Protein AF-A0A7S2ABP9-F1 (afdb_monomer_lite)

Foldseek 3Di:
DVVLVVQFDPVLLVLLVVQLQVQLVVQPDDVVPDSKDFLVSSLVSCCVRPVPSNVRQCVSVVNPPSSVVSQVVDPQKDWDDDPPDPGIIIHGPDPPPDPDDDDDDDDDDDDDDDD

pLDDT: mean 75.7, std 17.81, range [32.38, 93.44]

Organism: NCBI:txid327968

Radius of gyration: 15.95 Å; chains: 1; bounding box: 53×36×34 Å

Structure (mmCIF, N/CA/C/O backbone):
data_AF-A0A7S2ABP9-F1
#
_entry.id   AF-A0A7S2ABP9-F1
#
loop_
_atom_site.group_PDB
_atom_site.id
_atom_site.type_symbol
_atom_site.label_atom_id
_atom_site.label_alt_id
_atom_site.label_comp_id
_atom_site.label_asym_id
_atom_site.label_entity_id
_atom_site.label_seq_id
_atom_site.pdbx_PDB_ins_code
_atom_site.Cartn_x
_atom_site.Cartn_y
_atom_site.Cartn_z
_atom_site.occupancy
_atom_site.B_iso_or_equiv
_atom_site.auth_seq_id
_atom_site.auth_comp_id
_atom_site.auth_asym_id
_atom_site.auth_atom_id
_atom_site.pdbx_PDB_model_num
ATOM 1 N N . ARG A 1 1 ? -3.759 -9.932 -13.628 1.00 57.19 1 ARG A N 1
ATOM 2 C CA . ARG A 1 1 ? -3.543 -9.574 -12.208 1.00 57.19 1 ARG A CA 1
ATOM 3 C C . ARG A 1 1 ? -2.035 -9.460 -11.968 1.00 57.19 1 ARG A C 1
ATOM 5 O O . ARG A 1 1 ? -1.568 -8.351 -11.766 1.00 57.19 1 ARG A O 1
ATOM 12 N N . ASP A 1 2 ? -1.272 -10.522 -12.213 1.00 60.53 2 ASP A N 1
ATOM 13 C CA . ASP A 1 2 ? 0.203 -10.553 -12.150 1.00 60.53 2 ASP A CA 1
ATOM 14 C C . ASP A 1 2 ? 0.947 -9.631 -13.126 1.00 60.53 2 ASP A C 1
ATOM 16 O O . ASP A 1 2 ? 1.973 -9.061 -12.772 1.00 60.53 2 ASP A O 1
ATOM 20 N N . GLU A 1 3 ? 0.418 -9.417 -14.335 1.00 74.94 3 GLU A N 1
ATOM 21 C CA . GLU A 1 3 ? 1.109 -8.622 -15.366 1.00 74.94 3 GLU A CA 1
ATOM 22 C C . GLU A 1 3 ? 1.368 -7.166 -14.941 1.00 74.94 3 GLU A C 1
ATOM 24 O O . GLU A 1 3 ? 2.323 -6.542 -15.388 1.00 74.94 3 GLU A O 1
ATOM 29 N N . ALA A 1 4 ? 0.544 -6.623 -14.041 1.00 75.00 4 ALA A N 1
ATOM 30 C CA . ALA A 1 4 ? 0.725 -5.282 -13.498 1.00 75.00 4 ALA A CA 1
ATOM 31 C C . ALA A 1 4 ? 1.887 -5.208 -12.490 1.00 75.00 4 ALA A C 1
ATOM 33 O O . ALA A 1 4 ? 2.645 -4.243 -12.518 1.00 75.00 4 ALA A O 1
ATOM 34 N N . LEU A 1 5 ? 2.052 -6.226 -11.636 1.00 76.88 5 LEU A N 1
ATOM 35 C CA . LEU A 1 5 ? 3.180 -6.321 -10.700 1.00 76.88 5 LEU A CA 1
ATOM 36 C C . LEU A 1 5 ? 4.488 -6.643 -11.426 1.00 76.88 5 LEU A C 1
ATOM 38 O O . LEU A 1 5 ? 5.538 -6.167 -11.009 1.00 76.88 5 LEU A O 1
ATOM 42 N N . ALA A 1 6 ? 4.419 -7.373 -12.543 1.00 84.31 6 ALA A N 1
ATOM 43 C CA . ALA A 1 6 ? 5.571 -7.671 -13.392 1.00 84.31 6 ALA A CA 1
ATOM 44 C C . ALA A 1 6 ? 6.190 -6.424 -14.057 1.00 84.31 6 ALA A C 1
ATOM 46 O O . ALA A 1 6 ? 7.321 -6.483 -14.531 1.00 84.31 6 ALA A O 1
ATOM 47 N N . LYS A 1 7 ? 5.477 -5.286 -14.092 1.00 85.75 7 LYS A N 1
ATOM 48 C CA . LYS A 1 7 ? 6.009 -4.010 -14.609 1.00 85.75 7 LYS A CA 1
ATOM 49 C C . LYS A 1 7 ? 6.993 -3.332 -13.660 1.00 85.75 7 LYS A C 1
ATOM 51 O O . LYS A 1 7 ? 7.692 -2.412 -14.074 1.00 85.75 7 LYS A O 1
ATOM 56 N N . ILE A 1 8 ? 7.005 -3.737 -12.395 1.00 89.31 8 ILE A N 1
ATOM 57 C CA . ILE A 1 8 ? 7.844 -3.159 -11.350 1.00 89.31 8 ILE A CA 1
ATOM 58 C C . ILE A 1 8 ? 8.951 -4.170 -11.039 1.00 89.31 8 ILE A C 1
ATOM 60 O O . ILE A 1 8 ? 8.653 -5.363 -10.943 1.00 89.31 8 ILE A O 1
ATOM 64 N N . PRO A 1 9 ? 10.210 -3.737 -10.860 1.00 89.94 9 PRO A N 1
ATOM 65 C CA . PRO A 1 9 ? 11.270 -4.644 -10.439 1.00 89.94 9 PRO A CA 1
ATOM 66 C C . PRO A 1 9 ? 10.915 -5.351 -9.127 1.00 89.94 9 PRO 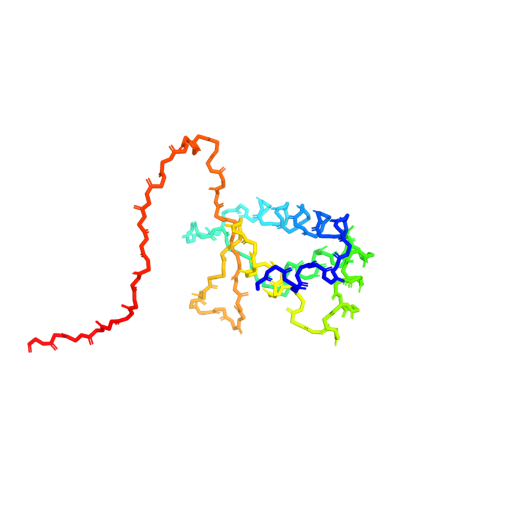A C 1
ATOM 68 O O . PRO A 1 9 ? 10.310 -4.759 -8.232 1.00 89.94 9 PRO A O 1
ATOM 71 N N . GLU A 1 10 ? 11.298 -6.624 -9.022 1.00 88.12 10 GLU A N 1
ATOM 72 C CA . GLU A 1 10 ? 10.977 -7.472 -7.871 1.00 88.12 10 GLU A CA 1
ATOM 73 C C . GLU A 1 10 ? 11.512 -6.902 -6.554 1.00 88.12 10 GLU A C 1
ATOM 75 O O . GLU A 1 10 ? 10.744 -6.807 -5.598 1.00 88.12 10 GLU A O 1
ATOM 80 N N . ASP A 1 11 ? 12.754 -6.409 -6.535 1.00 89.88 11 ASP A N 1
ATOM 81 C CA . ASP A 1 11 ? 13.321 -5.698 -5.383 1.00 89.88 11 ASP A CA 1
ATOM 82 C C . ASP A 1 11 ? 12.440 -4.523 -4.943 1.00 89.88 11 ASP A C 1
ATOM 84 O O . ASP A 1 11 ? 12.067 -4.418 -3.776 1.00 89.88 11 ASP A O 1
ATOM 88 N N . ALA A 1 12 ? 12.020 -3.671 -5.886 1.00 90.12 12 ALA A N 1
ATOM 89 C CA . ALA A 1 12 ? 11.152 -2.537 -5.576 1.00 90.12 12 ALA A CA 1
ATOM 90 C C . ALA A 1 12 ? 9.783 -2.993 -5.061 1.00 90.12 12 ALA A C 1
ATOM 92 O O . ALA A 1 12 ? 9.222 -2.372 -4.159 1.00 90.12 12 ALA A O 1
ATOM 93 N N . ARG A 1 13 ? 9.236 -4.084 -5.608 1.00 89.50 13 ARG A N 1
ATOM 94 C CA . ARG A 1 13 ? 7.999 -4.680 -5.100 1.00 89.50 13 ARG A CA 1
ATOM 95 C C . ARG A 1 13 ? 8.190 -5.114 -3.648 1.00 89.50 13 ARG A C 1
ATOM 97 O O . ARG A 1 13 ? 7.409 -4.696 -2.802 1.00 89.50 13 ARG A O 1
ATOM 104 N N . GLN A 1 14 ? 9.228 -5.888 -3.341 1.00 89.31 14 GLN A N 1
ATOM 105 C CA . GLN A 1 14 ? 9.497 -6.353 -1.977 1.00 89.31 14 GLN A CA 1
ATOM 106 C C . GLN A 1 14 ? 9.700 -5.197 -0.994 1.00 89.31 14 GLN A C 1
ATOM 108 O O . GLN A 1 14 ? 9.123 -5.226 0.091 1.00 89.31 14 GLN A O 1
ATOM 113 N N . GLU A 1 15 ? 10.438 -4.159 -1.385 1.00 92.25 15 GLU A N 1
ATOM 114 C CA . GLU A 1 15 ? 10.638 -2.954 -0.572 1.00 92.25 15 GLU A CA 1
ATOM 115 C C . GLU A 1 15 ? 9.316 -2.235 -0.274 1.00 92.25 15 GLU A C 1
ATOM 117 O O . GLU A 1 15 ? 9.036 -1.884 0.874 1.00 92.25 15 GLU A O 1
ATOM 122 N N . LEU A 1 16 ? 8.462 -2.060 -1.288 1.00 91.06 16 LEU A N 1
ATOM 123 C CA . LEU A 1 16 ? 7.149 -1.432 -1.121 1.00 91.06 16 LEU A CA 1
ATOM 124 C C . LEU A 1 16 ? 6.250 -2.237 -0.187 1.00 91.06 16 LEU A C 1
ATOM 126 O O . LEU A 1 16 ? 5.591 -1.654 0.672 1.00 91.06 16 LEU A O 1
ATOM 130 N N . LEU A 1 17 ? 6.215 -3.560 -0.338 1.00 89.56 17 LEU A N 1
ATOM 131 C CA . LEU A 1 17 ? 5.381 -4.422 0.498 1.00 89.56 17 LEU A CA 1
ATOM 132 C C . LEU A 1 17 ? 5.907 -4.503 1.928 1.00 89.56 17 LEU A C 1
ATOM 134 O O . LEU A 1 17 ? 5.114 -4.427 2.865 1.00 89.56 17 LEU A O 1
ATOM 138 N N . GLY A 1 18 ? 7.224 -4.597 2.110 1.00 89.62 18 GLY A N 1
ATOM 139 C CA . GLY A 1 18 ? 7.859 -4.585 3.425 1.00 89.62 18 GLY A CA 1
ATOM 140 C C . GLY A 1 18 ? 7.566 -3.288 4.174 1.00 89.62 18 GLY A C 1
ATOM 141 O O . GLY A 1 18 ? 7.037 -3.322 5.285 1.00 89.62 18 GLY A O 1
ATOM 142 N N . ALA A 1 19 ? 7.799 -2.142 3.531 1.00 90.94 19 ALA A N 1
ATOM 143 C CA . ALA A 1 19 ? 7.541 -0.837 4.131 1.00 90.94 19 ALA A CA 1
ATOM 144 C C . ALA A 1 19 ? 6.039 -0.574 4.359 1.00 90.94 19 ALA A C 1
ATOM 146 O O . ALA A 1 19 ? 5.666 0.007 5.377 1.00 90.94 19 ALA A O 1
ATOM 147 N N . ALA A 1 20 ? 5.152 -1.031 3.465 1.00 89.31 20 ALA A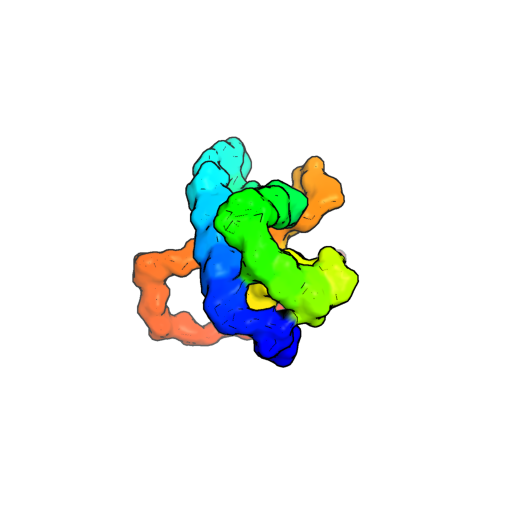 N 1
ATOM 148 C CA . ALA A 1 20 ? 3.702 -0.938 3.667 1.00 89.31 20 ALA A CA 1
ATOM 149 C C . ALA A 1 20 ? 3.229 -1.820 4.831 1.00 89.31 20 ALA A C 1
ATOM 151 O O . ALA A 1 20 ? 2.360 -1.410 5.601 1.00 89.31 20 ALA A O 1
ATOM 152 N N . THR A 1 21 ? 3.819 -3.009 4.977 1.00 87.88 21 THR A N 1
ATOM 153 C CA . THR A 1 21 ? 3.551 -3.911 6.100 1.00 87.88 21 THR A CA 1
ATOM 154 C C . THR A 1 21 ? 3.988 -3.262 7.406 1.00 87.88 21 THR A C 1
ATOM 156 O O . THR A 1 21 ? 3.194 -3.164 8.334 1.00 87.88 21 THR A O 1
ATOM 159 N N . GLU A 1 22 ? 5.216 -2.752 7.480 1.00 87.12 22 GLU A N 1
ATOM 160 C CA . GLU A 1 22 ? 5.717 -2.070 8.678 1.00 87.12 22 GLU A CA 1
ATOM 161 C C . GLU A 1 22 ? 4.846 -0.858 9.036 1.00 87.12 22 GLU A C 1
ATOM 163 O O . GLU A 1 22 ? 4.418 -0.702 10.179 1.00 87.12 22 GLU A O 1
ATOM 168 N N . ALA A 1 23 ? 4.486 -0.048 8.037 1.00 86.19 23 ALA A N 1
ATOM 169 C CA . ALA A 1 23 ? 3.596 1.095 8.211 1.00 86.19 23 ALA A CA 1
ATOM 170 C C . ALA A 1 23 ? 2.250 0.701 8.831 1.00 86.19 23 ALA A C 1
ATOM 172 O O . ALA A 1 23 ? 1.759 1.401 9.710 1.00 86.19 23 ALA A O 1
ATOM 173 N N . LEU A 1 24 ? 1.659 -0.409 8.385 1.00 83.62 24 LEU A N 1
ATOM 174 C CA . LEU A 1 24 ? 0.381 -0.907 8.890 1.00 83.62 24 LEU A CA 1
ATOM 175 C C . LEU A 1 24 ? 0.505 -1.597 10.255 1.00 83.62 24 LEU A C 1
ATOM 177 O O . LEU A 1 24 ? -0.418 -1.486 11.058 1.00 83.62 24 LEU A O 1
ATOM 181 N N . ARG A 1 25 ? 1.637 -2.246 10.559 1.00 81.50 25 ARG A N 1
ATOM 182 C CA . ARG A 1 25 ? 1.920 -2.809 11.894 1.00 81.50 25 ARG A CA 1
ATOM 183 C C . ARG A 1 25 ? 2.095 -1.726 12.952 1.00 81.50 25 ARG A C 1
ATOM 185 O O . ARG A 1 25 ? 1.718 -1.948 14.093 1.00 81.50 25 ARG A O 1
ATOM 192 N N . GLN A 1 26 ? 2.611 -0.558 12.570 1.00 76.38 26 GLN A N 1
ATOM 193 C CA . GLN A 1 26 ? 2.715 0.603 13.459 1.00 76.38 26 GLN A CA 1
ATOM 194 C C . GLN A 1 26 ? 1.365 1.265 13.764 1.00 76.38 26 GLN A C 1
ATOM 196 O O . GLN A 1 26 ? 1.277 2.070 14.691 1.00 76.38 26 GLN A O 1
ATOM 201 N N . VAL A 1 27 ? 0.302 0.931 13.022 1.00 74.06 27 VAL A N 1
ATOM 202 C CA . VAL A 1 27 ? -1.068 1.362 13.337 1.00 74.06 27 VAL A CA 1
ATOM 203 C C . VAL A 1 27 ? -1.647 0.424 14.388 1.00 74.06 27 VAL A C 1
ATOM 205 O O . VAL A 1 27 ? -2.612 -0.299 14.160 1.00 74.06 27 VAL A O 1
ATOM 208 N N . GLU A 1 28 ? -1.015 0.415 15.554 1.00 54.56 28 GLU A N 1
ATOM 209 C CA . GLU A 1 28 ? -1.566 -0.216 16.739 1.00 54.56 28 GLU A CA 1
ATOM 210 C C . GLU A 1 28 ? -2.710 0.652 17.281 1.00 54.56 28 GLU A C 1
ATOM 212 O O . GLU A 1 28 ? -2.548 1.849 17.518 1.00 54.56 28 GLU A O 1
ATOM 217 N N . HIS A 1 29 ? -3.863 0.024 17.516 1.00 52.47 29 HIS A N 1
ATOM 218 C CA . HIS A 1 29 ? -4.960 0.569 18.319 1.00 52.47 29 HIS A CA 1
ATOM 219 C C . HIS A 1 29 ? -5.686 1.789 17.733 1.00 52.47 29 HIS A C 1
ATOM 221 O O . HIS A 1 29 ? -5.792 2.844 18.361 1.00 52.47 29 HIS A O 1
ATOM 227 N N . LEU A 1 30 ? -6.330 1.617 16.576 1.00 56.94 30 LEU A N 1
ATOM 228 C CA . LEU A 1 30 ? -7.547 2.401 16.348 1.00 56.94 30 LEU A CA 1
ATOM 229 C C . LEU A 1 30 ? -8.608 1.961 17.379 1.00 56.94 30 LEU A C 1
ATOM 231 O O . LEU A 1 30 ? -8.749 0.760 17.619 1.00 56.94 30 LEU A O 1
ATOM 235 N N . PRO A 1 31 ? -9.359 2.896 17.990 1.00 52.31 31 PRO A N 1
ATOM 236 C CA . PRO A 1 31 ? -10.320 2.593 19.059 1.00 52.31 31 PRO A CA 1
ATOM 237 C C . PRO A 1 31 ? -11.442 1.635 18.623 1.00 52.31 31 PRO A C 1
ATOM 239 O O . PRO A 1 31 ? -12.039 0.969 19.460 1.00 52.31 31 PRO A O 1
ATOM 242 N N . ASP A 1 32 ? -11.673 1.515 17.315 1.00 56.97 32 ASP A N 1
ATOM 243 C CA . ASP A 1 32 ? -12.613 0.575 16.691 1.00 56.97 32 ASP A CA 1
ATOM 244 C C . ASP A 1 32 ? -12.039 -0.843 16.477 1.00 56.97 32 ASP A C 1
ATOM 246 O O . ASP A 1 32 ? -12.693 -1.703 15.888 1.00 56.97 32 ASP A O 1
ATOM 250 N N . GLY A 1 33 ? -10.790 -1.104 16.881 1.00 57.31 33 GLY A N 1
ATOM 251 C CA . GLY A 1 33 ? -10.111 -2.390 16.664 1.00 57.31 33 GLY A CA 1
ATOM 252 C C . GLY A 1 33 ? -9.761 -2.683 15.198 1.00 57.31 33 GLY A C 1
ATOM 253 O O . GLY A 1 33 ? -9.246 -3.753 14.875 1.00 57.31 33 GLY A O 1
ATOM 254 N N . GLN A 1 34 ? -10.022 -1.742 14.288 1.00 64.31 34 GLN A N 1
ATOM 255 C CA . GLN A 1 34 ? -9.667 -1.855 12.879 1.00 64.31 34 GLN A CA 1
ATOM 256 C C . GLN A 1 34 ? -8.242 -1.336 12.674 1.00 64.31 34 GLN A C 1
ATOM 258 O O . GLN A 1 34 ? -8.046 -0.133 12.603 1.00 64.31 34 GLN A O 1
ATOM 263 N N . ASN A 1 35 ? -7.242 -2.212 12.547 1.00 77.12 35 ASN A N 1
ATOM 264 C CA . ASN A 1 35 ? -5.861 -1.833 12.195 1.00 77.12 35 ASN A CA 1
ATOM 265 C C . ASN A 1 35 ? -5.766 -1.438 10.705 1.00 77.12 35 ASN A C 1
ATOM 267 O O . ASN A 1 35 ? -5.204 -2.161 9.881 1.00 77.12 35 ASN A O 1
ATOM 271 N N . VAL A 1 36 ? -6.419 -0.333 10.340 1.00 83.25 36 VAL A N 1
ATOM 272 C CA . VAL A 1 36 ? -6.546 0.176 8.969 1.00 83.25 36 VAL A CA 1
ATOM 273 C C . VAL A 1 36 ? -5.810 1.507 8.821 1.00 83.25 36 VAL A C 1
ATOM 275 O O . VAL A 1 36 ? -5.893 2.376 9.688 1.00 83.25 36 VAL A O 1
ATOM 278 N N . LEU A 1 37 ? -5.134 1.707 7.692 1.00 86.25 37 LEU A N 1
ATOM 279 C CA . LEU A 1 37 ? -4.455 2.958 7.363 1.00 86.25 37 LEU A CA 1
ATOM 280 C C . LEU A 1 37 ? -4.916 3.494 6.012 1.00 86.25 37 LEU A C 1
ATOM 282 O O . LEU A 1 37 ? -5.125 2.750 5.058 1.00 86.25 37 LEU A O 1
ATOM 286 N N . GLU A 1 38 ? -5.057 4.810 5.936 1.00 87.69 38 GLU A N 1
ATOM 287 C CA . GLU A 1 38 ? -5.371 5.538 4.709 1.00 87.69 38 GLU A CA 1
ATOM 288 C C . GLU A 1 38 ? -4.313 5.305 3.629 1.00 87.69 38 GLU A C 1
ATOM 290 O O . GLU A 1 38 ? -3.107 5.380 3.893 1.00 87.69 38 GLU A O 1
ATOM 295 N N . GLY A 1 39 ? -4.750 5.088 2.388 1.00 86.44 39 GLY A N 1
ATOM 296 C CA . GLY A 1 39 ? -3.836 4.949 1.256 1.00 86.44 39 GLY A CA 1
ATOM 297 C C . GLY A 1 39 ? -2.915 6.161 1.090 1.00 86.44 39 GLY A C 1
ATOM 298 O O . GLY A 1 39 ? -1.740 6.000 0.755 1.00 86.44 39 GLY A O 1
ATOM 299 N N . SER A 1 40 ? -3.393 7.374 1.376 1.00 86.12 40 SER A N 1
ATOM 300 C CA . SER A 1 40 ? -2.569 8.587 1.340 1.00 86.12 40 SER A CA 1
ATOM 301 C C . SER A 1 40 ? -1.451 8.570 2.390 1.00 86.12 40 SER A C 1
ATOM 303 O O . SER A 1 40 ? -0.319 8.963 2.088 1.00 86.12 40 SER A O 1
ATOM 305 N N . LYS A 1 41 ? -1.725 8.045 3.591 1.00 87.88 41 LYS A N 1
ATOM 306 C CA . LYS A 1 41 ? -0.745 7.877 4.674 1.00 87.88 41 LYS A CA 1
ATOM 307 C C . LYS A 1 41 ? 0.290 6.815 4.329 1.00 87.88 41 LYS A C 1
ATOM 309 O O . LYS A 1 41 ? 1.482 7.085 4.460 1.00 87.88 41 LYS A O 1
ATOM 314 N N . ILE A 1 42 ? -0.143 5.663 3.811 1.00 88.94 42 ILE A N 1
ATOM 315 C CA . ILE A 1 42 ? 0.765 4.606 3.339 1.00 88.94 42 ILE A CA 1
ATOM 316 C C . ILE A 1 42 ? 1.661 5.156 2.225 1.00 88.94 42 ILE A C 1
ATOM 318 O O . ILE A 1 42 ? 2.880 5.046 2.301 1.00 88.94 42 ILE A O 1
ATOM 322 N N . ALA A 1 43 ? 1.089 5.831 1.222 1.00 89.62 43 ALA A N 1
ATOM 323 C CA . ALA A 1 43 ? 1.864 6.452 0.148 1.00 89.62 43 ALA A CA 1
ATOM 324 C C . ALA A 1 43 ? 2.877 7.478 0.679 1.00 89.62 43 ALA A C 1
ATOM 326 O O . ALA A 1 43 ? 3.977 7.580 0.139 1.00 89.62 43 ALA A O 1
ATOM 327 N N . GLY A 1 44 ? 2.506 8.251 1.703 1.00 90.06 44 GLY A N 1
ATOM 328 C CA . GLY A 1 44 ? 3.398 9.187 2.383 1.00 90.06 44 GLY A CA 1
ATOM 329 C C . GLY A 1 44 ? 4.583 8.484 3.041 1.00 90.06 44 GLY A C 1
ATOM 330 O O . GLY A 1 44 ? 5.723 8.875 2.806 1.00 90.06 44 GLY A O 1
ATOM 331 N N . LEU A 1 45 ? 4.326 7.413 3.793 1.00 89.88 45 LEU A N 1
ATOM 332 C CA . LEU A 1 45 ? 5.363 6.621 4.458 1.00 89.88 45 LEU A CA 1
ATOM 333 C C . LEU A 1 45 ? 6.285 5.926 3.456 1.00 89.88 45 LEU A C 1
ATOM 335 O O . LEU A 1 45 ? 7.500 6.013 3.588 1.00 89.88 45 LEU A O 1
ATOM 339 N N . LEU A 1 46 ? 5.733 5.328 2.401 1.00 91.25 46 LEU A N 1
ATOM 340 C CA . LEU A 1 46 ? 6.524 4.686 1.349 1.00 91.25 46 LEU A CA 1
ATOM 341 C C . LEU A 1 46 ? 7.437 5.677 0.627 1.00 91.25 46 LEU A C 1
ATOM 343 O O . LEU A 1 46 ? 8.580 5.354 0.324 1.00 91.25 46 LEU A O 1
ATOM 347 N N . ARG A 1 47 ? 6.969 6.907 0.379 1.00 91.94 47 ARG A N 1
ATOM 348 C CA . ARG A 1 47 ? 7.806 7.965 -0.216 1.00 91.94 47 ARG A CA 1
ATOM 349 C C . ARG A 1 47 ? 8.969 8.370 0.686 1.00 91.94 47 ARG A C 1
ATOM 351 O O . ARG A 1 47 ? 9.968 8.850 0.165 1.00 91.94 47 ARG A O 1
ATOM 358 N N . LEU A 1 48 ? 8.820 8.225 2.001 1.00 91.44 48 LEU A N 1
ATOM 359 C CA . LEU A 1 48 ? 9.858 8.550 2.977 1.00 91.44 48 LEU A CA 1
ATOM 360 C C . LEU A 1 48 ? 10.832 7.386 3.181 1.00 91.44 48 LEU A C 1
ATOM 362 O O . LEU A 1 48 ? 12.032 7.621 3.254 1.00 91.44 48 LEU A O 1
ATOM 366 N N . GLN A 1 49 ? 10.328 6.154 3.266 1.00 91.31 49 GLN A N 1
ATOM 367 C CA . GLN A 1 49 ? 11.145 4.974 3.554 1.00 91.31 49 GLN A CA 1
ATOM 368 C C . GLN A 1 49 ? 11.833 4.407 2.310 1.00 91.31 49 GLN A C 1
ATOM 370 O O . GLN A 1 49 ? 13.021 4.112 2.348 1.00 91.31 49 GLN A O 1
ATOM 375 N N . VAL A 1 50 ? 11.096 4.273 1.205 1.00 93.44 50 VAL A N 1
ATOM 376 C CA . VAL A 1 50 ? 11.537 3.570 -0.011 1.00 93.44 50 VAL A CA 1
ATOM 377 C C . VAL A 1 50 ? 11.284 4.424 -1.268 1.00 93.44 50 VAL A C 1
ATOM 379 O O . VAL A 1 50 ? 10.554 4.021 -2.181 1.00 93.44 50 VAL A O 1
ATOM 382 N N . PRO A 1 51 ? 11.867 5.640 -1.358 1.00 93.38 51 PRO A N 1
ATOM 383 C CA . PRO A 1 51 ? 11.580 6.591 -2.437 1.00 93.38 51 PRO A CA 1
ATOM 384 C C . PRO A 1 51 ? 11.903 6.045 -3.835 1.00 93.38 51 PRO A C 1
ATOM 386 O O . PRO A 1 51 ? 11.164 6.323 -4.780 1.00 93.38 51 PRO A O 1
ATOM 389 N N . LEU A 1 52 ? 12.965 5.242 -3.964 1.00 93.00 52 LEU A N 1
ATOM 390 C CA . LEU A 1 52 ? 13.373 4.628 -5.232 1.00 93.00 52 LEU A CA 1
ATOM 391 C C . LEU A 1 52 ? 12.341 3.608 -5.723 1.00 93.00 52 LEU A C 1
ATOM 393 O O . LEU A 1 52 ? 11.937 3.639 -6.885 1.00 93.00 52 LEU A O 1
ATOM 397 N N . ALA A 1 53 ? 11.851 2.756 -4.824 1.00 92.06 53 ALA A N 1
ATOM 398 C CA . ALA A 1 53 ? 10.833 1.770 -5.154 1.00 92.06 53 ALA A CA 1
ATOM 399 C C . ALA A 1 53 ? 9.498 2.437 -5.530 1.00 92.06 53 ALA A C 1
ATOM 401 O O . ALA A 1 53 ? 8.840 2.042 -6.496 1.00 92.06 53 AL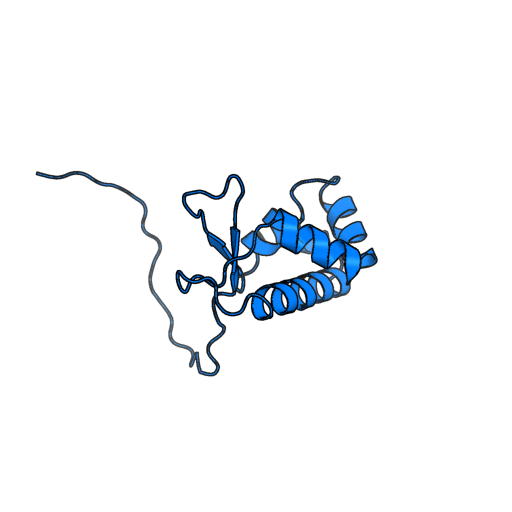A A O 1
ATOM 402 N N . VAL A 1 54 ? 9.126 3.517 -4.830 1.00 92.94 54 VAL A N 1
ATOM 403 C CA . VAL A 1 54 ? 7.953 4.334 -5.181 1.00 92.94 54 VAL A CA 1
ATOM 404 C C . VAL A 1 54 ? 8.096 4.959 -6.562 1.00 92.94 54 VAL A C 1
ATOM 406 O O . VAL A 1 54 ? 7.114 5.035 -7.303 1.00 92.94 54 VAL A O 1
ATOM 409 N N . GLN A 1 55 ? 9.288 5.436 -6.910 1.00 92.69 55 GLN A N 1
ATOM 410 C CA . GLN A 1 55 ? 9.539 6.000 -8.227 1.00 92.69 55 GLN A CA 1
ATOM 411 C C . GLN A 1 55 ? 9.382 4.934 -9.318 1.00 92.69 55 GLN A C 1
ATOM 413 O O . GLN A 1 55 ? 8.603 5.156 -10.243 1.00 92.69 55 GLN A O 1
ATOM 418 N N . ALA A 1 56 ? 9.971 3.749 -9.140 1.00 91.38 56 ALA A N 1
ATOM 419 C CA . ALA A 1 56 ? 9.811 2.633 -10.073 1.00 91.38 56 ALA A CA 1
ATOM 420 C C . ALA A 1 56 ? 8.334 2.238 -10.266 1.00 91.38 56 ALA A C 1
ATOM 422 O O . ALA A 1 56 ? 7.865 2.067 -11.391 1.00 91.38 56 ALA A O 1
ATOM 423 N N . ALA A 1 57 ? 7.563 2.167 -9.176 1.00 90.62 57 ALA A N 1
ATOM 424 C CA . ALA A 1 57 ? 6.126 1.920 -9.250 1.00 90.62 57 ALA A CA 1
ATOM 425 C C . ALA A 1 57 ? 5.383 3.046 -9.988 1.00 90.62 57 ALA A C 1
ATOM 427 O O . ALA A 1 57 ? 4.541 2.789 -10.845 1.00 90.62 57 ALA A O 1
ATOM 428 N N . LYS A 1 58 ? 5.690 4.314 -9.704 1.00 90.44 58 LYS A N 1
ATOM 429 C CA . LYS A 1 58 ? 5.082 5.444 -10.418 1.00 90.44 58 LYS A CA 1
ATOM 430 C C . LYS A 1 58 ? 5.372 5.394 -11.912 1.00 90.44 58 LYS A C 1
ATOM 432 O O . LYS A 1 58 ? 4.447 5.603 -12.689 1.00 90.44 58 LYS A O 1
ATOM 437 N N . GLU A 1 59 ? 6.606 5.116 -12.310 1.00 90.06 59 GLU A N 1
ATOM 438 C CA . GLU A 1 59 ? 6.992 5.000 -13.719 1.00 90.06 59 GLU A CA 1
ATOM 439 C C . GLU A 1 59 ? 6.242 3.851 -14.404 1.00 90.06 59 GLU A C 1
ATOM 441 O O . GLU A 1 59 ? 5.672 4.045 -15.477 1.00 90.06 59 GLU A O 1
ATOM 446 N N . ALA A 1 60 ? 6.115 2.702 -13.734 1.00 88.50 60 ALA A N 1
ATOM 447 C CA . ALA A 1 60 ? 5.382 1.539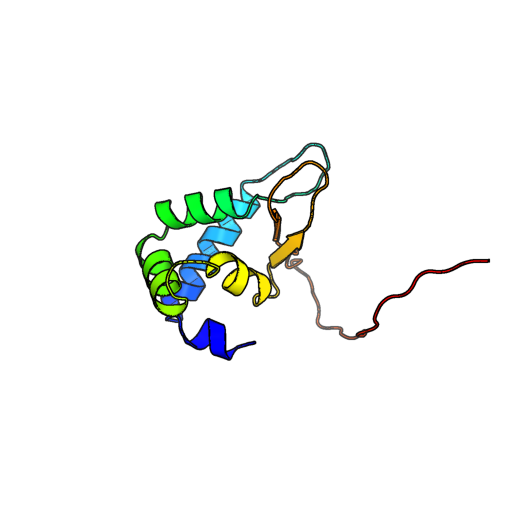 -14.235 1.00 88.50 60 ALA A CA 1
ATOM 448 C C . ALA A 1 60 ? 3.872 1.786 -14.455 1.00 88.50 60 ALA A C 1
ATOM 450 O O . ALA A 1 60 ? 3.259 1.151 -15.319 1.00 88.50 60 ALA A O 1
ATOM 451 N N . PHE A 1 61 ? 3.265 2.700 -13.687 1.00 86.44 61 PHE A N 1
ATOM 452 C CA . PHE A 1 61 ? 1.820 2.981 -13.716 1.00 86.44 61 PHE A CA 1
ATOM 453 C C . PHE A 1 61 ? 1.440 4.381 -14.227 1.00 86.44 61 PHE A C 1
ATOM 455 O O . PHE A 1 61 ? 0.265 4.740 -14.188 1.00 86.44 61 PHE A O 1
ATOM 462 N N . GLY A 1 62 ? 2.389 5.193 -14.700 1.00 83.50 62 GLY A N 1
ATOM 463 C CA . GLY A 1 62 ? 2.101 6.551 -15.185 1.00 83.50 62 GLY A CA 1
ATOM 464 C C . GLY A 1 62 ? 1.771 7.566 -14.078 1.00 83.50 62 GLY A C 1
ATOM 465 O O . GLY A 1 62 ? 1.055 8.536 -14.306 1.00 83.50 62 GLY A O 1
ATOM 466 N N . GLY A 1 63 ? 2.280 7.353 -12.862 1.00 78.38 63 GLY A N 1
ATOM 467 C CA . GLY A 1 63 ? 2.305 8.336 -11.773 1.00 78.38 63 GLY A CA 1
ATOM 468 C C . GLY A 1 63 ? 1.185 8.229 -10.732 1.00 78.38 63 GLY A C 1
ATOM 469 O O . GLY A 1 63 ? 1.423 8.547 -9.561 1.00 78.38 63 GLY A O 1
ATOM 470 N N . GLN A 1 64 ? -0.004 7.740 -11.096 1.00 80.44 64 GLN A N 1
ATOM 471 C CA . GLN A 1 64 ? -1.154 7.603 -10.186 1.00 80.44 64 GLN A CA 1
ATOM 472 C C . GLN A 1 64 ? -1.679 6.164 -10.126 1.00 80.44 64 GLN A C 1
ATOM 474 O O . GLN A 1 64 ? -1.414 5.346 -10.995 1.00 80.44 64 GLN A O 1
ATOM 479 N N . GLY A 1 65 ? -2.396 5.832 -9.050 1.00 83.38 65 GLY A N 1
ATOM 480 C CA . GLY A 1 65 ? -3.025 4.516 -8.880 1.00 83.38 65 GLY A CA 1
ATOM 481 C C . GLY A 1 65 ? -2.080 3.372 -8.496 1.00 83.38 65 GLY A C 1
ATOM 482 O O . GLY A 1 65 ? -2.570 2.366 -7.999 1.00 83.38 65 GLY A O 1
ATOM 483 N N . TRP A 1 66 ? -0.758 3.540 -8.626 1.00 89.69 66 TRP A N 1
ATOM 484 C CA . TRP A 1 66 ? 0.246 2.504 -8.338 1.00 89.69 66 TRP A CA 1
ATOM 485 C C . TRP A 1 66 ? 0.074 1.836 -6.969 1.00 89.69 66 TRP A C 1
ATOM 487 O O . TRP A 1 66 ? 0.086 0.616 -6.893 1.00 89.69 66 TRP A O 1
ATOM 497 N N . LEU A 1 67 ? -0.148 2.613 -5.901 1.00 87.88 67 LEU A N 1
ATOM 498 C CA . LEU A 1 67 ? -0.281 2.057 -4.553 1.00 87.88 67 LEU A CA 1
ATOM 499 C C . LEU A 1 67 ? -1.492 1.134 -4.467 1.00 87.88 67 LEU A C 1
ATOM 501 O O . LEU A 1 67 ? -1.388 0.006 -4.005 1.00 87.88 67 LEU A O 1
ATOM 505 N N . LYS A 1 68 ? -2.640 1.632 -4.933 1.00 86.88 68 LYS A N 1
ATOM 506 C CA . LYS A 1 68 ? -3.882 0.871 -4.923 1.00 86.88 68 LYS A CA 1
ATOM 507 C C . LYS A 1 68 ? -3.712 -0.396 -5.748 1.00 86.88 68 LYS A C 1
ATOM 509 O O . LYS A 1 68 ? -4.089 -1.450 -5.275 1.00 86.88 68 LYS A O 1
ATOM 514 N N . THR A 1 69 ? -3.111 -0.297 -6.930 1.00 87.31 69 THR A N 1
ATOM 515 C CA . THR A 1 69 ? -2.845 -1.462 -7.770 1.00 87.31 69 THR A CA 1
ATOM 516 C C . THR A 1 69 ? -1.959 -2.470 -7.051 1.00 87.31 69 THR A C 1
ATOM 518 O O . THR A 1 69 ? -2.324 -3.628 -6.980 1.00 87.31 69 THR A O 1
ATOM 521 N N . ILE A 1 70 ? -0.836 -2.062 -6.464 1.00 87.94 70 ILE A N 1
ATOM 522 C CA . ILE A 1 70 ? 0.069 -3.000 -5.788 1.00 87.94 70 ILE A CA 1
ATOM 523 C C . ILE A 1 70 ? -0.626 -3.682 -4.606 1.00 87.94 70 ILE A C 1
ATOM 525 O O . ILE A 1 70 ? -0.630 -4.905 -4.533 1.00 87.94 70 ILE A O 1
ATOM 529 N N . LEU A 1 71 ? -1.263 -2.909 -3.723 1.00 87.38 71 LEU A N 1
ATOM 530 C CA . LEU A 1 71 ? -1.903 -3.457 -2.526 1.00 87.38 71 LEU A CA 1
ATOM 531 C C . LEU A 1 71 ? -3.138 -4.312 -2.846 1.00 87.38 71 LEU A C 1
ATOM 533 O O . LEU A 1 71 ? -3.384 -5.284 -2.153 1.00 87.38 71 LEU A O 1
ATOM 537 N N . ASP A 1 72 ? -3.910 -3.983 -3.884 1.00 85.31 72 ASP A N 1
ATOM 538 C CA . ASP A 1 72 ? -5.105 -4.750 -4.285 1.00 85.31 72 ASP A CA 1
ATOM 539 C C . ASP A 1 72 ? -4.740 -6.091 -4.947 1.00 85.31 72 ASP A C 1
ATOM 541 O O . ASP A 1 72 ? -5.494 -7.063 -4.894 1.00 85.31 72 ASP A O 1
ATOM 545 N N . LEU A 1 73 ? -3.559 -6.166 -5.566 1.00 84.50 73 LEU A N 1
ATOM 546 C CA . LEU A 1 73 ? -3.060 -7.396 -6.177 1.00 84.50 73 LEU A CA 1
ATOM 547 C C . LEU A 1 73 ? -2.487 -8.366 -5.137 1.00 84.50 73 LEU A C 1
ATOM 549 O O . LEU A 1 73 ? -2.538 -9.583 -5.359 1.00 84.50 73 LEU A O 1
ATOM 553 N N . GLU A 1 74 ? -1.996 -7.833 -4.022 1.00 85.94 74 GLU A N 1
ATOM 554 C CA . GLU A 1 74 ? -1.279 -8.562 -2.985 1.00 85.94 74 GLU A CA 1
ATOM 555 C C . GLU A 1 74 ? -2.220 -9.174 -1.941 1.00 85.94 74 GLU A C 1
ATOM 557 O O . GLU A 1 74 ? -2.976 -8.460 -1.288 1.00 85.94 74 GLU A O 1
ATOM 562 N N . PRO A 1 75 ? -2.158 -10.498 -1.717 1.00 82.25 75 PRO A N 1
ATOM 563 C CA . PRO A 1 75 ? -3.082 -11.195 -0.820 1.00 82.25 75 PRO A CA 1
ATOM 564 C C . PRO A 1 75 ? -2.902 -10.828 0.661 1.00 82.25 75 PRO A C 1
ATOM 566 O O . PRO A 1 75 ? -3.789 -11.090 1.467 1.00 82.25 75 PRO A O 1
ATOM 569 N N . LEU A 1 76 ? -1.758 -10.241 1.022 1.00 84.31 76 LEU A N 1
ATOM 570 C CA . LEU A 1 76 ? -1.460 -9.768 2.376 1.00 84.31 76 LEU A CA 1
ATOM 571 C C . LEU A 1 76 ? -2.245 -8.510 2.755 1.00 84.31 76 LEU A C 1
ATOM 573 O O . LEU A 1 76 ? -2.409 -8.237 3.945 1.00 84.31 76 LEU A O 1
ATOM 577 N N . PHE A 1 77 ? -2.720 -7.742 1.775 1.00 87.25 77 PHE A N 1
ATOM 578 C CA . PHE A 1 77 ? -3.410 -6.485 2.015 1.00 87.25 77 PHE A CA 1
ATOM 579 C C . PHE A 1 77 ? -4.864 -6.585 1.583 1.00 87.25 77 PHE A C 1
ATOM 581 O O . PHE A 1 77 ? -5.202 -7.124 0.535 1.00 87.25 77 PHE A O 1
ATOM 588 N N . GLU A 1 78 ? -5.741 -6.007 2.391 1.00 86.50 78 GLU A N 1
ATOM 589 C CA . GLU A 1 78 ? -7.144 -5.863 2.047 1.00 86.50 78 GLU A CA 1
ATOM 590 C C . GLU A 1 78 ? -7.531 -4.398 2.068 1.00 86.50 78 GLU A C 1
ATOM 592 O O . GLU A 1 78 ? -7.254 -3.664 3.022 1.00 86.50 78 GLU A O 1
ATOM 597 N N . ARG A 1 79 ? -8.207 -3.981 1.001 1.00 87.50 79 ARG A N 1
ATOM 598 C CA . ARG A 1 79 ? -8.822 -2.668 0.916 1.00 87.50 79 ARG A CA 1
ATOM 599 C C . ARG A 1 79 ? -10.124 -2.662 1.714 1.00 87.50 79 ARG A C 1
ATOM 601 O O . ARG A 1 79 ? -11.031 -3.441 1.440 1.00 87.50 79 ARG A O 1
ATOM 608 N N . VAL A 1 80 ? -10.233 -1.723 2.646 1.00 83.69 80 VAL A N 1
ATOM 609 C CA . VAL A 1 80 ? -11.395 -1.533 3.515 1.00 83.69 80 VAL A CA 1
ATOM 610 C C . VAL A 1 80 ? -11.970 -0.142 3.291 1.00 83.69 80 VAL A C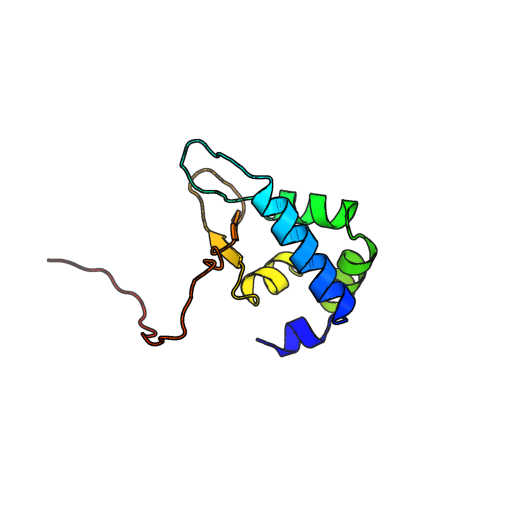 1
ATOM 612 O O . VAL A 1 80 ? -11.258 0.864 3.308 1.00 83.69 80 VAL A O 1
ATOM 615 N N . GLU A 1 81 ? -13.280 -0.076 3.089 1.00 80.12 81 GLU A N 1
ATOM 616 C CA . GLU A 1 81 ? -14.019 1.184 3.048 1.00 80.12 81 GLU A CA 1
ATOM 617 C C . GLU A 1 81 ? -14.580 1.461 4.443 1.00 80.12 81 GLU A C 1
ATOM 619 O O . GLU A 1 81 ? -15.454 0.749 4.932 1.00 80.12 81 GLU A O 1
ATOM 624 N N . VAL A 1 82 ? -14.032 2.477 5.109 1.00 76.62 82 VAL A N 1
ATOM 625 C CA . VAL A 1 82 ? -14.405 2.848 6.478 1.00 76.62 82 VAL A CA 1
ATOM 626 C C . VAL A 1 82 ? -15.343 4.049 6.416 1.00 76.62 82 VAL A C 1
ATOM 628 O O . VAL A 1 82 ? -14.974 5.095 5.877 1.00 76.62 82 VAL A O 1
ATOM 631 N N . GLN A 1 83 ? -16.552 3.926 6.974 1.00 70.06 83 GLN A N 1
ATOM 632 C CA . GLN A 1 83 ? -17.474 5.063 7.067 1.00 70.06 83 GLN A CA 1
ATOM 633 C C . GLN A 1 83 ? -16.824 6.217 7.844 1.00 70.06 83 GLN A C 1
ATOM 635 O O . GLN A 1 83 ? -16.273 6.022 8.922 1.00 70.06 83 GLN A O 1
ATOM 640 N N . GLY A 1 84 ? -16.877 7.427 7.280 1.00 71.56 84 GLY A N 1
ATOM 641 C CA . GLY A 1 84 ? -16.244 8.622 7.851 1.00 71.56 84 GLY A CA 1
ATOM 642 C C . GLY A 1 84 ? -14.836 8.922 7.322 1.00 71.56 84 GLY A C 1
ATOM 643 O O . GLY A 1 84 ? -14.337 10.025 7.541 1.00 71.56 84 GLY A O 1
ATOM 644 N N . ARG A 1 85 ? -14.211 8.009 6.566 1.00 70.25 85 ARG A N 1
ATOM 645 C CA . ARG A 1 85 ? -12.970 8.275 5.817 1.00 70.25 85 ARG A CA 1
ATOM 646 C C . ARG A 1 85 ? -13.325 8.605 4.364 1.00 70.25 85 ARG A C 1
ATOM 648 O O . ARG A 1 85 ? -14.078 7.881 3.725 1.00 70.25 85 ARG A O 1
ATOM 655 N N . ASN A 1 86 ? -12.783 9.704 3.834 1.00 74.50 86 ASN A N 1
ATOM 656 C CA . ASN A 1 86 ? -13.020 10.140 2.445 1.00 74.50 86 ASN A CA 1
ATOM 657 C C . ASN A 1 86 ? -12.135 9.409 1.417 1.00 74.50 86 ASN A C 1
ATOM 659 O O . ASN A 1 86 ? -12.153 9.732 0.231 1.00 74.50 86 ASN A O 1
ATOM 663 N N . GLU A 1 87 ? -11.337 8.439 1.855 1.00 77.50 87 GLU A N 1
ATOM 664 C CA . GLU A 1 87 ? -10.388 7.721 1.015 1.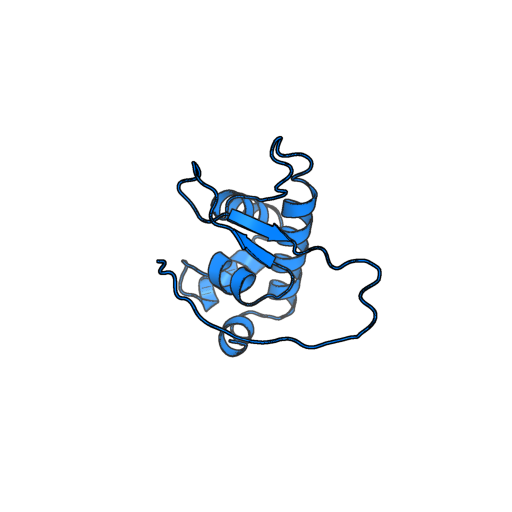00 77.50 87 GLU A CA 1
ATOM 665 C C . GLU A 1 87 ? -10.339 6.229 1.377 1.00 77.50 87 GLU A C 1
ATOM 667 O O . GLU A 1 87 ? -10.714 5.853 2.490 1.00 77.50 87 GLU A O 1
ATOM 672 N N . PRO A 1 88 ? -9.911 5.354 0.444 1.00 79.88 88 PRO A N 1
ATOM 673 C CA . PRO A 1 88 ? -9.795 3.931 0.723 1.00 79.88 88 PRO A CA 1
ATOM 674 C C . PRO A 1 88 ? -8.708 3.663 1.765 1.00 79.88 88 PRO A C 1
ATOM 676 O O . PRO A 1 88 ? -7.559 4.089 1.611 1.00 79.88 88 PRO A O 1
ATOM 679 N N . CYS A 1 89 ? -9.075 2.902 2.791 1.00 87.00 89 CYS A N 1
ATOM 680 C CA . CYS A 1 89 ? -8.143 2.393 3.779 1.00 87.00 89 CYS A CA 1
ATOM 681 C C . CYS A 1 89 ? -7.658 0.999 3.374 1.00 87.00 89 CYS A C 1
ATOM 683 O O . CYS A 1 89 ? -8.300 0.294 2.594 1.00 87.00 89 CYS A O 1
ATOM 685 N N . PHE A 1 90 ? -6.524 0.594 3.923 1.00 88.38 90 PHE A N 1
ATOM 686 C CA . PHE A 1 90 ? -5.954 -0.732 3.739 1.00 88.38 90 PHE A CA 1
ATOM 687 C C . PHE A 1 90 ? -5.612 -1.319 5.101 1.00 88.38 90 PHE A C 1
ATOM 689 O O . PHE A 1 90 ? -5.259 -0.580 6.018 1.00 88.38 90 PHE A O 1
ATOM 696 N N . ARG A 1 91 ? -5.715 -2.637 5.235 1.00 86.62 91 ARG A N 1
ATOM 697 C CA . ARG A 1 91 ? -5.226 -3.388 6.397 1.00 86.62 91 ARG A CA 1
ATOM 698 C C . ARG A 1 91 ? -4.398 -4.573 5.952 1.00 86.62 91 ARG A C 1
ATOM 700 O O . ARG A 1 91 ? -4.590 -5.078 4.850 1.00 86.62 91 ARG A O 1
ATOM 707 N N . ILE A 1 92 ? -3.527 -5.037 6.839 1.00 85.44 92 ILE A N 1
ATOM 708 C CA . ILE A 1 92 ? -2.894 -6.342 6.678 1.00 85.44 92 ILE A CA 1
ATOM 709 C C . ILE A 1 92 ? -3.923 -7.400 7.073 1.00 85.44 92 ILE A C 1
ATOM 711 O O . ILE A 1 92 ? -4.424 -7.395 8.202 1.00 85.44 92 ILE A O 1
ATOM 715 N N . LEU A 1 93 ? -4.232 -8.311 6.156 1.00 79.38 93 LEU A N 1
ATOM 716 C CA . LEU A 1 93 ? -4.855 -9.577 6.511 1.00 79.38 93 LEU A CA 1
ATOM 717 C C . LEU A 1 93 ? -3.765 -10.385 7.189 1.00 79.38 93 LEU A C 1
ATOM 719 O O . LEU A 1 93 ? -2.843 -10.854 6.527 1.00 79.38 93 LEU A O 1
ATOM 723 N N . GLY A 1 94 ? -3.809 -10.432 8.522 1.00 61.09 94 GLY A N 1
ATOM 724 C CA . GLY A 1 94 ? -2.798 -11.106 9.321 1.00 61.09 94 GLY A CA 1
ATOM 725 C C . GLY A 1 94 ? -2.484 -12.465 8.711 1.00 61.09 94 GLY A C 1
ATOM 726 O O . GLY A 1 94 ? -3.343 -13.344 8.676 1.00 61.09 94 GLY A O 1
ATOM 727 N N . SER A 1 95 ? -1.255 -12.623 8.219 1.00 48.62 95 SER A N 1
ATOM 728 C CA . SER A 1 95 ? -0.693 -13.947 8.031 1.00 48.62 95 SER A CA 1
ATOM 729 C C . SER A 1 95 ? -0.589 -14.499 9.440 1.00 48.62 95 SER A C 1
ATOM 731 O O . SER A 1 95 ? 0.312 -14.129 10.193 1.00 48.62 95 SER A O 1
ATOM 733 N N . GLY A 1 96 ? -1.601 -15.257 9.859 1.00 41.56 96 GLY A N 1
ATOM 734 C CA . GLY A 1 96 ? -1.503 -16.018 11.083 1.00 41.56 96 GLY A CA 1
ATOM 735 C C . GLY A 1 96 ? -0.222 -16.828 10.977 1.00 41.56 96 GLY A C 1
ATOM 736 O O . GLY A 1 96 ? -0.091 -17.662 10.078 1.00 41.56 96 GLY A O 1
ATOM 737 N N . GLU A 1 97 ? 0.725 -16.583 11.878 1.00 44.91 97 GLU A N 1
ATOM 738 C CA . GLU A 1 97 ? 1.603 -17.654 12.324 1.00 44.91 97 GLU A CA 1
ATOM 739 C C . GLU A 1 97 ? 0.688 -18.844 12.655 1.00 44.91 97 GLU A C 1
ATOM 741 O O . GLU A 1 97 ? -0.002 -18.837 13.672 1.00 44.91 97 GLU A O 1
ATOM 746 N N . GLY A 1 98 ? 0.571 -19.805 11.732 1.00 40.00 98 GLY A N 1
ATOM 747 C CA . GLY A 1 98 ? -0.309 -20.966 11.887 1.00 40.00 98 GLY A CA 1
ATOM 748 C C . GLY A 1 98 ? -1.367 -21.216 10.806 1.00 40.00 98 GLY A C 1
ATOM 749 O O . GLY A 1 98 ? -2.252 -22.035 11.049 1.00 40.00 98 GLY A O 1
ATOM 750 N N . ALA A 1 99 ? -1.305 -20.619 9.610 1.00 40.66 99 ALA A N 1
ATOM 751 C CA . ALA A 1 99 ? -2.101 -21.124 8.484 1.00 40.66 99 ALA A CA 1
ATOM 752 C C . ALA A 1 99 ? -1.481 -22.417 7.920 1.00 40.66 99 ALA A C 1
ATOM 754 O O . ALA A 1 99 ? -0.848 -22.443 6.866 1.00 40.66 99 ALA A O 1
ATOM 755 N N . SER A 1 100 ? -1.679 -23.508 8.665 1.00 36.38 100 SER A N 1
ATOM 756 C CA . SER A 1 100 ? -1.717 -24.856 8.112 1.00 36.38 100 SER A CA 1
ATOM 757 C C . SER A 1 100 ? -2.576 -24.818 6.848 1.00 36.38 100 SER A C 1
ATOM 759 O O . SER A 1 100 ? -3.708 -24.332 6.872 1.00 36.38 100 SER A O 1
ATOM 761 N N . PHE A 1 101 ? -2.006 -25.274 5.737 1.00 44.28 101 PHE A N 1
ATOM 762 C CA . PHE A 1 101 ? -2.695 -25.448 4.468 1.00 44.28 101 PHE A CA 1
ATOM 763 C C . PHE A 1 101 ? -4.013 -26.201 4.681 1.00 44.28 101 PHE A C 1
ATOM 765 O O . PHE A 1 101 ? -4.013 -27.417 4.850 1.00 44.28 101 PHE A O 1
ATOM 772 N N . ASN A 1 102 ? -5.142 -25.498 4.617 1.00 41.19 102 ASN A N 1
ATOM 773 C CA . ASN A 1 102 ? -6.387 -26.110 4.181 1.00 41.19 102 ASN A CA 1
ATOM 774 C C . ASN A 1 102 ? -7.290 -25.062 3.515 1.00 41.19 102 ASN A C 1
ATOM 776 O O . ASN A 1 102 ? -7.974 -24.278 4.167 1.00 41.19 102 ASN A O 1
ATOM 780 N N . SER A 1 103 ? -7.259 -25.039 2.182 1.00 44.47 103 SER A N 1
ATOM 781 C CA . SER A 1 103 ? -8.339 -24.504 1.336 1.00 44.47 103 SER A CA 1
ATOM 782 C C . SER A 1 103 ? -9.573 -25.439 1.407 1.00 44.47 103 SER A C 1
ATOM 784 O O . SER A 1 103 ? -9.454 -26.500 2.022 1.00 44.47 103 SER A O 1
ATOM 786 N N . PRO A 1 104 ? -10.716 -25.192 0.720 1.00 59.62 104 PRO A N 1
ATOM 787 C CA . PRO A 1 104 ? -11.158 -24.026 -0.067 1.00 59.62 104 PRO A CA 1
ATOM 788 C C . PRO A 1 104 ? -12.599 -23.550 0.276 1.00 59.62 104 PRO A C 1
ATOM 790 O O . PRO A 1 104 ? -13.412 -24.330 0.754 1.00 59.62 104 PRO A O 1
ATOM 793 N N . ALA A 1 105 ? -12.963 -22.308 -0.070 1.00 41.50 105 ALA A N 1
ATOM 794 C CA . ALA A 1 105 ? -14.333 -21.908 -0.461 1.00 41.50 105 ALA A CA 1
ATOM 795 C C . ALA A 1 105 ? -14.303 -20.420 -0.847 1.00 41.50 105 ALA A C 1
ATOM 797 O O . ALA A 1 105 ? -13.941 -19.580 -0.037 1.00 41.50 105 ALA A O 1
ATOM 798 N N . ALA A 1 106 ? -14.473 -20.019 -2.101 1.00 38.53 106 ALA A N 1
ATOM 799 C CA . ALA A 1 106 ? -15.646 -20.138 -2.966 1.00 38.53 106 ALA A CA 1
ATOM 800 C C . ALA A 1 106 ? -16.138 -18.711 -3.243 1.00 38.53 106 ALA A C 1
ATOM 802 O O . ALA A 1 106 ? -16.654 -18.007 -2.383 1.00 38.53 106 ALA A O 1
ATOM 803 N N . SER A 1 107 ? -15.926 -18.308 -4.488 1.00 47.50 107 SER A N 1
ATOM 804 C CA . SER A 1 107 ? -16.596 -17.201 -5.153 1.00 47.50 107 SER A CA 1
ATOM 805 C C . SER A 1 107 ? -18.116 -17.300 -4.972 1.00 47.50 107 SER A C 1
ATOM 807 O O . SER A 1 107 ? -18.682 -18.335 -5.315 1.00 47.50 107 SER A O 1
ATOM 809 N N . ALA A 1 108 ? -18.789 -16.243 -4.511 1.00 44.03 108 ALA A N 1
ATOM 810 C CA . ALA A 1 108 ? -20.183 -15.989 -4.875 1.00 44.03 108 ALA A CA 1
ATOM 811 C C . ALA A 1 108 ? -20.577 -14.530 -4.619 1.00 44.03 108 ALA A C 1
ATOM 813 O O . ALA A 1 108 ? -20.323 -13.946 -3.571 1.00 44.03 108 ALA A O 1
ATOM 814 N N . ARG A 1 109 ? -21.196 -13.967 -5.653 1.00 40.94 109 ARG A N 1
ATOM 815 C CA . ARG A 1 109 ? -21.696 -12.604 -5.810 1.00 40.94 109 ARG A CA 1
ATOM 816 C C . ARG A 1 109 ? -22.863 -12.286 -4.863 1.00 40.94 109 ARG A C 1
ATOM 818 O O . ARG A 1 109 ? -23.554 -13.171 -4.378 1.00 40.94 109 ARG A O 1
ATOM 825 N N . ALA A 1 110 ? -23.089 -10.980 -4.723 1.00 41.62 110 ALA A N 1
ATOM 826 C CA . ALA A 1 110 ? -24.330 -10.301 -4.345 1.00 41.62 110 ALA A CA 1
ATOM 827 C C . ALA A 1 110 ? -25.631 -11.068 -4.665 1.00 41.62 110 ALA A C 1
ATOM 829 O O . ALA A 1 110 ? -25.746 -11.630 -5.751 1.00 41.62 110 ALA A O 1
ATOM 830 N N . VAL A 1 111 ? -26.650 -10.983 -3.802 1.00 43.25 111 VAL A N 1
ATOM 831 C CA . VAL A 1 111 ? -27.707 -9.947 -3.840 1.00 43.25 111 VAL A CA 1
ATOM 832 C C . VAL A 1 111 ? -28.634 -10.068 -2.622 1.00 43.25 111 VAL A C 1
ATOM 834 O O . VAL A 1 111 ? -28.912 -11.153 -2.125 1.00 43.25 111 VAL A O 1
ATOM 837 N N . VAL A 1 112 ? -29.098 -8.911 -2.158 1.00 51.34 112 VAL A N 1
ATOM 838 C CA . VAL A 1 112 ? -30.149 -8.704 -1.157 1.00 51.34 112 VAL A CA 1
ATOM 839 C C . VAL A 1 112 ? -31.536 -8.836 -1.798 1.00 51.34 112 VAL A C 1
ATOM 841 O O . VAL A 1 112 ? -31.722 -8.332 -2.902 1.00 51.34 112 VAL A O 1
ATOM 844 N N . ALA A 1 113 ? -32.495 -9.452 -1.095 1.00 32.38 113 ALA A N 1
ATOM 845 C CA . ALA A 1 113 ? -33.865 -8.938 -0.905 1.00 32.38 113 ALA A CA 1
ATOM 846 C C . ALA A 1 113 ? -34.726 -9.908 -0.055 1.00 32.38 113 ALA A C 1
ATOM 848 O O . ALA A 1 113 ? -34.832 -11.081 -0.409 1.00 32.38 113 ALA A O 1
ATOM 849 N N . PRO A 1 114 ? -35.363 -9.431 1.031 1.00 44.53 114 PRO A N 1
ATOM 850 C CA . PRO A 1 114 ? -36.549 -10.029 1.664 1.00 44.53 114 PRO A CA 1
ATOM 851 C C . PRO A 1 114 ? -37.825 -9.220 1.307 1.00 44.53 114 PRO A C 1
ATOM 853 O O . PRO A 1 114 ? -37.694 -8.174 0.661 1.00 44.53 114 PRO A O 1
ATOM 856 N N . PRO A 1 115 ? -39.020 -9.533 1.850 1.00 60.25 115 PRO A N 1
ATOM 857 C CA . PRO A 1 115 ? -39.569 -10.812 2.316 1.00 60.25 115 PRO A CA 1
ATOM 858 C C . PRO A 1 115 ? -40.541 -11.469 1.312 1.00 60.25 115 PRO A C 1
ATOM 860 O O . PRO A 1 115 ? -41.037 -10.775 0.396 1.00 60.25 115 PRO A O 1
#

Sequence (115 aa):
RDEALAKIPEDARQELLGAATEALRQVEHLPDGQNVLEGSKIAGLLRLQVPLAVQAAKEAFGGQGWLKTILDLEPLFERVEVQGRNEPCFRILGSGEGASFNSPAASARAVVAPP

Secondary structure (DSSP, 8-state):
-HHHHTTS-HHHHHHHHHHHHHHHHT----TTS--EEEHHHHHHHHHHH-HHHHHHHHHHHTTSSHHHHHHHH-TTEEEE--TT-SS-EEEE----TT--S--------------